Protein AF-A0AA97EF93-F1 (afdb_monomer_lite)

Secondary structure (DSSP, 8-state):
-------TT-EEEETT--TTSPPEEEEEEETTEEEEE-TTS-TT--EEEEGGGEE-PPPTTSS--HHHHHHHHHTT-PPSS--TTS-HHHHHHHHHHHHH--

Radius of gyration: 16.54 Å; chains: 1; bounding box: 40×37×37 Å

Structure (mmCIF, N/CA/C/O backbone):
data_AF-A0AA97EF93-F1
#
_entry.id   AF-A0AA97EF93-F1
#
loop_
_atom_site.group_PDB
_atom_site.id
_atom_site.type_symbol
_atom_site.label_atom_id
_atom_site.label_alt_id
_atom_site.label_comp_id
_atom_site.label_asym_id
_atom_site.label_entity_id
_atom_site.label_seq_id
_atom_site.pdbx_PDB_ins_code
_atom_site.Cartn_x
_atom_site.Cartn_y
_atom_site.Cartn_z
_atom_site.occupancy
_atom_site.B_iso_or_equiv
_atom_site.auth_seq_id
_atom_site.auth_comp_id
_atom_site.auth_asym_id
_atom_site.auth_atom_id
_atom_site.pdbx_PDB_model_num
ATOM 1 N N . MET A 1 1 ? -6.939 -6.398 19.550 1.00 32.94 1 MET A N 1
ATOM 2 C CA . MET A 1 1 ? -5.880 -5.778 18.723 1.00 32.94 1 MET A CA 1
ATOM 3 C C . MET A 1 1 ? -6.453 -5.545 17.338 1.00 32.94 1 MET A C 1
ATOM 5 O O . MET A 1 1 ? -6.809 -6.520 16.692 1.00 32.94 1 MET A O 1
ATOM 9 N N . ALA A 1 2 ? -6.629 -4.292 16.913 1.00 34.88 2 ALA A N 1
ATOM 10 C CA . ALA A 1 2 ? -7.092 -4.006 15.557 1.00 34.88 2 ALA A CA 1
ATOM 11 C C . ALA A 1 2 ? -5.971 -4.373 14.572 1.00 34.88 2 ALA A C 1
ATOM 13 O O . ALA A 1 2 ? -4.899 -3.767 14.578 1.00 34.88 2 ALA A O 1
ATOM 14 N N . SER A 1 3 ? -6.188 -5.434 13.795 1.00 44.59 3 SER A N 1
ATOM 15 C CA . SER A 1 3 ? -5.271 -5.851 12.739 1.00 44.59 3 SER A CA 1
ATOM 16 C C . SER A 1 3 ? -5.546 -4.984 11.514 1.00 44.59 3 SER A C 1
ATOM 18 O O . SER A 1 3 ? -6.607 -5.099 10.897 1.00 44.59 3 SER A O 1
ATOM 20 N N . LEU A 1 4 ? -4.619 -4.079 11.188 1.00 54.97 4 LEU A N 1
ATOM 21 C CA . LEU A 1 4 ? -4.615 -3.351 9.918 1.00 54.97 4 LEU A CA 1
ATOM 22 C C . LEU A 1 4 ? -4.599 -4.389 8.793 1.00 54.97 4 LEU A C 1
ATOM 24 O O . LEU A 1 4 ? -3.581 -5.027 8.534 1.00 54.97 4 LEU A O 1
ATOM 28 N N . THR A 1 5 ? -5.753 -4.606 8.170 1.00 64.69 5 THR A N 1
ATOM 29 C CA . THR A 1 5 ? -5.892 -5.599 7.107 1.00 64.69 5 THR A CA 1
ATOM 30 C C . THR A 1 5 ? -5.507 -4.931 5.794 1.00 64.69 5 THR A C 1
ATOM 32 O O . THR A 1 5 ? -6.365 -4.368 5.118 1.00 64.69 5 THR A O 1
ATOM 35 N N . ILE A 1 6 ? -4.216 -4.948 5.452 1.00 75.06 6 ILE A N 1
ATOM 36 C CA . ILE A 1 6 ? -3.752 -4.505 4.130 1.00 75.06 6 ILE A CA 1
ATOM 37 C C . ILE A 1 6 ? -4.106 -5.596 3.121 1.00 75.06 6 ILE A C 1
ATOM 39 O O . ILE A 1 6 ? -3.775 -6.767 3.326 1.00 75.06 6 ILE A O 1
ATOM 43 N N . ARG A 1 7 ? -4.808 -5.218 2.053 1.00 81.31 7 ARG A N 1
ATOM 44 C CA . ARG A 1 7 ? -5.279 -6.140 1.019 1.00 81.31 7 ARG A CA 1
ATOM 45 C C . ARG A 1 7 ? -4.554 -5.859 -0.299 1.00 81.31 7 ARG A C 1
ATOM 47 O O . ARG A 1 7 ? -4.124 -4.727 -0.521 1.00 81.31 7 ARG A O 1
ATOM 54 N N . PRO A 1 8 ? -4.452 -6.848 -1.198 1.00 85.31 8 PRO A N 1
ATOM 55 C CA . PRO A 1 8 ? -4.121 -6.577 -2.591 1.00 85.31 8 PRO A CA 1
ATOM 56 C C . PRO A 1 8 ? -5.013 -5.463 -3.162 1.00 85.31 8 PRO A C 1
ATOM 58 O O . PRO A 1 8 ? -6.211 -5.417 -2.878 1.00 85.31 8 PRO A O 1
ATOM 61 N N . GLY A 1 9 ? -4.417 -4.548 -3.922 1.00 85.69 9 GLY A N 1
ATOM 62 C CA . GLY A 1 9 ? -5.055 -3.348 -4.464 1.00 85.69 9 GLY A CA 1
ATOM 63 C C . GLY A 1 9 ? -5.045 -2.130 -3.534 1.00 85.69 9 GLY A C 1
ATOM 64 O O . GLY A 1 9 ? -5.352 -1.032 -3.987 1.00 85.69 9 GLY A O 1
ATOM 65 N N . SER A 1 10 ? -4.675 -2.273 -2.255 1.00 83.81 10 SER A N 1
ATOM 66 C CA . SER A 1 10 ? -4.540 -1.121 -1.356 1.00 83.81 10 SER A CA 1
ATOM 67 C C . SER A 1 10 ? -3.379 -0.215 -1.774 1.00 83.81 10 SER A C 1
ATOM 69 O O . SER A 1 10 ? -2.289 -0.703 -2.082 1.00 83.81 10 SER A O 1
ATOM 71 N N . GLN A 1 11 ? -3.599 1.100 -1.723 1.00 88.31 11 GLN A N 1
ATOM 72 C CA . GLN A 1 11 ? -2.528 2.092 -1.817 1.00 88.31 11 GLN A CA 1
ATOM 73 C C . GLN A 1 11 ? -1.793 2.197 -0.480 1.00 88.31 11 GLN A C 1
ATOM 75 O O . GLN A 1 11 ? -2.415 2.192 0.584 1.00 88.31 11 GLN A O 1
ATOM 80 N N . VAL A 1 12 ? -0.466 2.256 -0.532 1.00 87.88 12 VAL A N 1
ATOM 81 C CA . VAL A 1 12 ? 0.416 2.312 0.634 1.00 87.88 12 VAL A CA 1
ATOM 82 C C . VAL A 1 12 ? 1.637 3.180 0.345 1.00 87.88 12 VAL A C 1
ATOM 84 O O . VAL A 1 12 ? 2.085 3.300 -0.791 1.00 87.88 12 VAL A O 1
ATOM 87 N N . ARG A 1 13 ? 2.222 3.741 1.400 1.00 90.69 13 ARG A N 1
ATOM 88 C CA . ARG A 1 13 ? 3.517 4.427 1.372 1.00 90.69 13 ARG A CA 1
ATOM 89 C C . ARG A 1 13 ? 4.512 3.711 2.274 1.00 90.69 13 ARG A C 1
ATOM 91 O O . ARG A 1 13 ? 4.122 3.041 3.234 1.00 90.69 13 ARG A O 1
ATOM 98 N N . LEU A 1 14 ? 5.801 3.863 1.993 1.00 89.44 14 LEU A N 1
ATOM 99 C CA . LEU A 1 14 ? 6.857 3.452 2.916 1.00 89.44 14 LEU A CA 1
ATOM 100 C C . LEU A 1 14 ? 7.035 4.506 4.012 1.00 89.44 14 LEU A C 1
ATOM 102 O O . LEU A 1 14 ? 6.900 5.708 3.788 1.00 89.44 14 LEU A O 1
ATOM 106 N N . LYS A 1 15 ? 7.359 4.068 5.228 1.00 86.19 15 LYS A N 1
ATOM 107 C CA . LYS A 1 15 ? 7.736 4.987 6.307 1.00 86.19 15 LYS A CA 1
ATOM 108 C C . LYS A 1 15 ? 9.015 5.730 5.928 1.00 86.19 15 LYS A C 1
ATOM 110 O O . LYS A 1 15 ? 10.028 5.092 5.662 1.00 86.19 15 LYS A O 1
ATOM 115 N N . GLY A 1 16 ? 8.959 7.059 5.947 1.00 84.44 16 GLY A N 1
ATOM 116 C CA . GLY A 1 16 ? 10.064 7.910 5.498 1.00 84.44 16 GLY A CA 1
ATOM 117 C C . GLY A 1 16 ? 10.149 8.069 3.978 1.00 84.44 16 GLY A C 1
ATOM 118 O O . GLY A 1 16 ? 11.147 8.583 3.495 1.00 84.44 16 GLY A O 1
ATOM 119 N N . GLN A 1 17 ? 9.133 7.632 3.226 1.00 85.06 17 GLN A N 1
ATOM 120 C CA . GLN A 1 17 ? 9.012 7.955 1.807 1.00 85.06 17 GLN A CA 1
ATOM 121 C C . GLN A 1 17 ? 8.810 9.459 1.633 1.00 85.06 17 GLN A C 1
ATOM 123 O O . GLN A 1 17 ? 7.879 10.021 2.211 1.00 85.06 17 GLN A O 1
ATOM 128 N N . ASP A 1 18 ? 9.630 10.081 0.791 1.00 80.62 18 ASP A N 1
ATOM 129 C CA . ASP A 1 18 ? 9.477 11.492 0.455 1.00 80.62 18 ASP A CA 1
ATOM 130 C C . ASP A 1 18 ? 8.142 11.769 -0.251 1.00 80.62 18 ASP A C 1
ATOM 132 O O . ASP A 1 18 ? 7.608 10.930 -0.980 1.00 80.62 18 ASP A O 1
ATOM 136 N N . ASP A 1 19 ? 7.603 12.974 -0.067 1.00 79.38 19 ASP A N 1
ATOM 137 C CA . ASP A 1 19 ? 6.295 13.373 -0.611 1.00 79.38 19 ASP A CA 1
ATOM 138 C C . ASP A 1 19 ? 6.228 13.472 -2.133 1.00 79.38 19 ASP A C 1
ATOM 140 O O . ASP A 1 19 ? 5.142 13.412 -2.701 1.00 79.38 19 ASP A O 1
ATOM 144 N N . HIS A 1 20 ? 7.372 13.570 -2.806 1.00 84.31 20 HIS A N 1
ATOM 145 C CA . HIS A 1 20 ? 7.431 13.563 -4.265 1.00 84.31 20 HIS A CA 1
ATOM 146 C C . HIS A 1 20 ? 7.383 12.148 -4.861 1.00 84.31 20 HIS A C 1
ATOM 148 O O . HIS A 1 20 ? 7.176 12.000 -6.065 1.00 84.31 20 HIS A O 1
ATOM 154 N N . VAL A 1 21 ? 7.599 11.106 -4.050 1.00 83.44 21 VAL A N 1
ATOM 155 C CA . VAL A 1 21 ? 7.579 9.720 -4.521 1.00 83.44 21 VAL A CA 1
ATOM 156 C C . VAL A 1 21 ? 6.128 9.239 -4.566 1.00 83.44 21 VAL A C 1
ATOM 158 O O . VAL A 1 21 ? 5.458 9.296 -3.531 1.00 83.44 21 VAL A O 1
ATOM 161 N N . PRO A 1 22 ? 5.644 8.713 -5.707 1.00 86.75 22 PRO A N 1
ATOM 162 C CA . PRO A 1 22 ? 4.285 8.198 -5.824 1.00 86.75 22 PRO A CA 1
ATOM 163 C C . PRO A 1 22 ? 3.983 7.059 -4.848 1.00 86.75 22 PRO A C 1
ATOM 165 O O . PRO A 1 22 ? 4.858 6.254 -4.509 1.00 86.75 22 PRO A O 1
ATOM 168 N N . ASP A 1 23 ? 2.718 6.958 -4.453 1.00 88.75 23 ASP A N 1
ATOM 169 C CA . ASP A 1 23 ? 2.212 5.850 -3.649 1.00 88.75 23 ASP A CA 1
ATOM 170 C C . ASP A 1 23 ? 2.417 4.508 -4.360 1.00 88.75 23 ASP A C 1
ATOM 172 O O . ASP A 1 23 ? 2.375 4.393 -5.589 1.00 88.75 23 ASP A O 1
ATOM 176 N N . PHE A 1 24 ? 2.615 3.467 -3.561 1.00 91.81 24 PHE A N 1
ATOM 177 C CA . PHE A 1 24 ? 2.688 2.102 -4.045 1.00 91.81 24 PHE A CA 1
ATOM 178 C C . PHE A 1 24 ? 1.317 1.436 -3.982 1.00 91.81 24 PHE A C 1
ATOM 180 O O . PHE A 1 24 ? 0.486 1.754 -3.134 1.00 91.81 24 PHE A O 1
ATOM 187 N N . VAL A 1 25 ? 1.108 0.440 -4.834 1.00 91.19 25 VAL A N 1
ATOM 188 C CA . VAL A 1 25 ? -0.044 -0.460 -4.778 1.00 91.19 25 VAL A CA 1
ATOM 189 C C . VAL A 1 25 ? 0.428 -1.829 -4.318 1.00 91.19 25 VAL A C 1
ATOM 191 O O . VAL A 1 25 ? 1.431 -2.350 -4.809 1.00 91.19 25 VAL A O 1
ATOM 194 N N . VAL A 1 26 ? -0.300 -2.418 -3.375 1.00 90.25 26 VAL A N 1
ATOM 195 C CA . VAL A 1 26 ? -0.041 -3.772 -2.881 1.00 90.25 26 VAL A CA 1
ATOM 196 C C . VAL A 1 26 ? -0.506 -4.792 -3.916 1.00 90.25 26 VAL A C 1
ATOM 198 O O . VAL A 1 26 ? -1.678 -4.806 -4.283 1.00 90.25 26 VAL A O 1
ATOM 201 N N . THR A 1 27 ? 0.381 -5.674 -4.365 1.00 90.88 27 THR A N 1
ATOM 202 C CA . THR A 1 27 ? 0.055 -6.734 -5.336 1.00 90.88 27 THR A CA 1
ATOM 203 C C . THR A 1 27 ? -0.306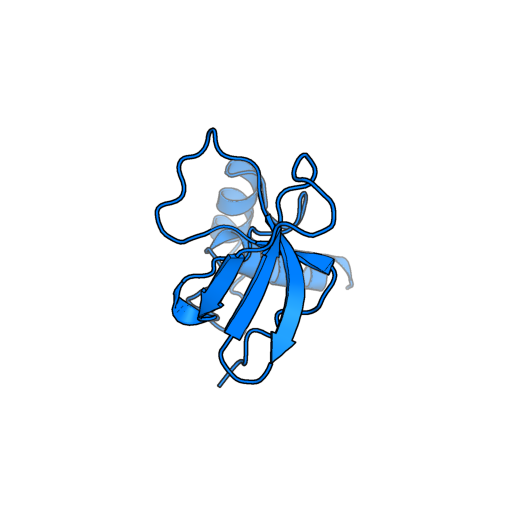 -8.040 -4.643 1.00 90.88 27 THR A C 1
ATOM 205 O O . THR A 1 27 ? -1.258 -8.714 -5.031 1.00 90.88 27 THR A O 1
ATOM 208 N N . ARG A 1 28 ? 0.406 -8.380 -3.565 1.00 89.81 28 ARG A N 1
ATOM 209 C CA . ARG A 1 28 ? 0.140 -9.560 -2.734 1.00 89.81 28 ARG A CA 1
ATOM 210 C C . ARG A 1 28 ? 0.601 -9.345 -1.297 1.00 89.81 28 ARG A C 1
ATOM 212 O O . ARG A 1 28 ? 1.518 -8.569 -1.033 1.00 89.81 28 ARG A O 1
ATOM 219 N N . CYS A 1 29 ? -0.009 -10.085 -0.381 1.00 89.12 29 CYS A N 1
ATOM 220 C CA . CYS A 1 29 ? 0.375 -10.146 1.025 1.00 89.12 29 CYS A CA 1
ATOM 221 C C . CYS A 1 29 ? 0.584 -11.607 1.413 1.00 89.12 29 CYS A C 1
ATOM 223 O O . CYS A 1 29 ? -0.250 -12.448 1.081 1.00 89.12 29 CYS A O 1
ATOM 225 N N . ASP A 1 30 ? 1.645 -11.890 2.158 1.00 86.12 30 ASP A N 1
ATOM 226 C CA . ASP A 1 30 ? 1.845 -13.182 2.808 1.00 86.12 30 ASP A CA 1
ATOM 227 C C . ASP A 1 30 ? 2.387 -12.955 4.219 1.00 86.12 30 ASP A C 1
ATOM 229 O O . ASP A 1 30 ? 3.410 -12.294 4.405 1.00 86.12 30 ASP A O 1
ATOM 233 N N . ARG A 1 31 ? 1.675 -13.489 5.217 1.00 85.69 31 ARG A N 1
ATOM 234 C CA . ARG A 1 31 ? 1.972 -13.358 6.653 1.00 85.69 31 ARG A CA 1
ATOM 235 C C . ARG A 1 31 ? 2.297 -11.923 7.085 1.00 85.69 31 ARG A C 1
ATOM 237 O O . ARG A 1 31 ? 1.388 -11.133 7.317 1.00 85.69 31 ARG A O 1
ATOM 244 N N . ASP A 1 32 ? 3.582 -11.609 7.244 1.00 86.88 32 ASP A N 1
ATOM 245 C CA . ASP A 1 32 ? 4.124 -10.345 7.737 1.00 86.88 32 ASP A CA 1
ATOM 246 C C . ASP A 1 32 ? 4.832 -9.522 6.646 1.00 86.88 32 ASP A C 1
ATOM 248 O O . ASP A 1 32 ? 5.479 -8.507 6.952 1.00 86.88 32 ASP A O 1
ATOM 252 N N . ARG A 1 33 ? 4.653 -9.900 5.376 1.00 90.44 33 ARG A N 1
ATOM 253 C CA . ARG A 1 33 ? 5.205 -9.206 4.215 1.00 90.44 33 ARG A CA 1
ATOM 254 C C . ARG A 1 33 ? 4.150 -8.863 3.173 1.00 90.44 33 ARG A C 1
ATOM 256 O O . ARG A 1 33 ? 3.139 -9.542 3.009 1.00 90.44 33 ARG A O 1
ATOM 263 N N . CYS A 1 34 ? 4.421 -7.782 2.461 1.00 91.44 34 CYS A N 1
ATOM 264 C CA . CYS A 1 34 ? 3.657 -7.308 1.322 1.00 91.44 34 CYS A CA 1
ATOM 265 C C . CYS A 1 34 ? 4.600 -7.102 0.143 1.00 91.44 34 CYS A C 1
ATOM 267 O O . CYS A 1 34 ? 5.748 -6.685 0.317 1.00 91.44 34 CYS A O 1
ATOM 269 N N . TRP A 1 35 ? 4.078 -7.348 -1.047 1.00 94.00 35 TRP A N 1
ATOM 270 C CA . TRP A 1 35 ? 4.703 -6.968 -2.296 1.00 94.00 35 TRP A CA 1
ATOM 271 C C . TRP A 1 35 ? 3.991 -5.742 -2.813 1.00 94.00 35 TRP A C 1
ATOM 273 O O . TRP A 1 35 ? 2.760 -5.685 -2.827 1.00 94.00 35 TRP A O 1
ATOM 283 N N . ILE A 1 36 ? 4.783 -4.744 -3.162 1.00 93.25 36 ILE A N 1
ATOM 284 C CA . ILE A 1 36 ? 4.292 -3.440 -3.560 1.00 93.25 36 ILE A CA 1
ATOM 285 C C . ILE A 1 36 ? 4.981 -3.019 -4.850 1.00 93.25 36 ILE A C 1
ATOM 287 O O . ILE A 1 36 ? 6.143 -3.354 -5.084 1.00 93.25 36 ILE A O 1
ATOM 291 N N . ARG A 1 37 ? 4.277 -2.254 -5.676 1.00 94.19 37 ARG A N 1
ATOM 292 C CA . ARG A 1 37 ? 4.819 -1.688 -6.915 1.00 94.19 37 ARG A CA 1
ATOM 293 C C . ARG A 1 37 ? 4.341 -0.263 -7.109 1.00 94.19 37 ARG A C 1
ATOM 295 O O . ARG A 1 37 ? 3.275 0.100 -6.613 1.00 94.19 37 ARG A O 1
ATOM 302 N N . GLN A 1 38 ? 5.099 0.521 -7.863 1.00 90.75 38 GLN A N 1
ATOM 303 C CA . GLN A 1 38 ? 4.585 1.774 -8.408 1.00 90.75 38 GLN A CA 1
ATOM 304 C C . GLN A 1 38 ? 3.889 1.503 -9.742 1.00 90.75 38 GLN A C 1
ATOM 306 O O . GLN A 1 38 ? 4.159 0.505 -10.415 1.00 90.75 38 GLN A O 1
ATOM 311 N N . HIS A 1 39 ? 2.961 2.382 -10.112 1.00 84.06 39 HIS A N 1
ATOM 312 C CA . HIS A 1 39 ? 2.198 2.249 -11.350 1.00 84.06 39 HIS A CA 1
ATOM 313 C C . HIS A 1 39 ? 3.119 2.191 -12.580 1.00 84.06 39 HIS A C 1
ATOM 315 O O . HIS A 1 39 ? 2.981 1.284 -13.398 1.00 84.06 39 HIS A O 1
ATOM 321 N N . ASP A 1 40 ? 4.122 3.070 -12.625 1.00 85.62 40 ASP A N 1
ATOM 322 C CA . ASP A 1 40 ? 4.997 3.269 -13.789 1.00 85.62 40 ASP A CA 1
ATOM 323 C C . ASP A 1 40 ? 6.170 2.279 -13.869 1.00 85.62 40 ASP A C 1
ATOM 325 O O . ASP A 1 40 ? 7.028 2.376 -14.744 1.00 85.62 40 ASP A O 1
ATOM 329 N N . TRP A 1 41 ? 6.236 1.315 -12.950 1.00 89.06 41 TRP A N 1
ATOM 330 C CA . TRP A 1 41 ? 7.248 0.265 -12.995 1.00 89.06 41 TRP A CA 1
ATOM 331 C C . TRP A 1 41 ? 6.894 -0.812 -14.017 1.00 89.06 41 TRP A C 1
ATOM 333 O O . TRP A 1 41 ? 5.721 -1.070 -14.298 1.00 89.06 41 TRP A O 1
ATOM 343 N N . ALA A 1 42 ? 7.908 -1.521 -14.520 1.00 89.69 42 ALA A N 1
ATOM 344 C CA . ALA A 1 42 ? 7.674 -2.704 -15.341 1.00 89.69 42 ALA A CA 1
ATOM 345 C C . ALA A 1 42 ? 6.791 -3.725 -14.583 1.00 89.69 42 ALA A C 1
ATOM 347 O O . ALA A 1 42 ? 6.847 -3.781 -13.349 1.00 89.69 42 ALA A O 1
ATOM 348 N N . PRO A 1 43 ? 5.957 -4.526 -15.275 1.00 82.88 43 PRO A N 1
ATOM 349 C CA . PRO A 1 43 ? 5.020 -5.462 -14.641 1.00 82.88 43 PRO A CA 1
ATOM 350 C C . PRO A 1 43 ? 5.664 -6.385 -13.597 1.00 82.88 43 PRO A C 1
ATOM 352 O O . PRO A 1 43 ? 5.096 -6.585 -12.527 1.00 82.88 4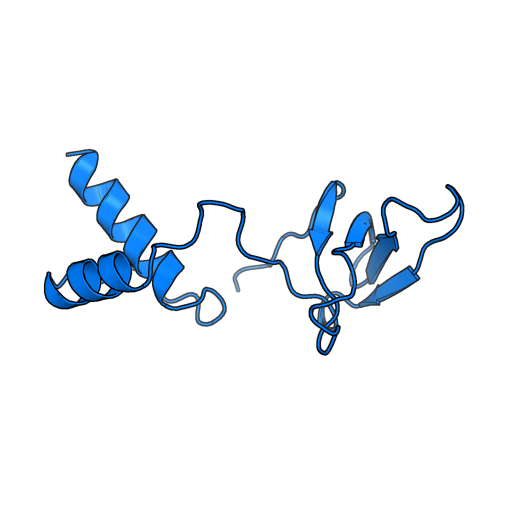3 PRO A O 1
ATOM 355 N N . ASP A 1 44 ? 6.890 -6.835 -13.864 1.00 87.00 44 ASP A N 1
ATOM 356 C CA . ASP A 1 44 ? 7.614 -7.801 -13.030 1.00 87.00 44 ASP A CA 1
ATOM 357 C C . ASP A 1 44 ? 8.472 -7.154 -11.930 1.00 87.00 44 ASP A C 1
ATOM 359 O O . ASP A 1 44 ? 9.185 -7.837 -11.195 1.00 87.00 44 ASP A O 1
ATOM 363 N N . THR A 1 45 ? 8.448 -5.823 -11.818 1.00 90.56 45 THR A N 1
ATOM 364 C CA . THR A 1 45 ? 9.212 -5.097 -10.798 1.00 90.56 45 THR A CA 1
ATOM 365 C C . THR A 1 45 ? 8.347 -4.863 -9.565 1.00 90.56 45 THR A C 1
ATOM 367 O O . THR A 1 45 ? 7.355 -4.136 -9.609 1.00 90.56 45 THR A O 1
ATOM 370 N N . GLU A 1 46 ? 8.754 -5.459 -8.445 1.00 94.00 46 GLU A N 1
ATOM 371 C CA . GLU A 1 46 ? 8.091 -5.340 -7.147 1.00 94.00 46 GLU A CA 1
ATOM 372 C C . GLU A 1 46 ? 9.120 -5.186 -6.021 1.00 94.00 46 GLU A C 1
ATOM 374 O O . GLU A 1 46 ? 10.233 -5.710 -6.090 1.00 94.00 46 GLU A O 1
ATOM 379 N N . LEU A 1 47 ? 8.720 -4.528 -4.933 1.00 93.38 47 LEU A N 1
ATOM 380 C CA . LEU A 1 47 ? 9.450 -4.525 -3.670 1.00 93.38 47 LEU A CA 1
ATOM 381 C C . LEU A 1 47 ? 8.757 -5.418 -2.653 1.00 93.38 47 LEU A C 1
ATOM 383 O O . LEU A 1 47 ? 7.545 -5.348 -2.475 1.00 93.38 47 LEU A O 1
ATOM 387 N N . THR A 1 48 ? 9.545 -6.207 -1.926 1.00 95.06 48 THR A N 1
ATOM 388 C CA . THR A 1 48 ? 9.064 -6.979 -0.776 1.00 95.06 48 THR A CA 1
ATOM 389 C C . THR A 1 48 ? 9.372 -6.225 0.510 1.00 95.06 48 THR A C 1
ATOM 391 O O . THR A 1 4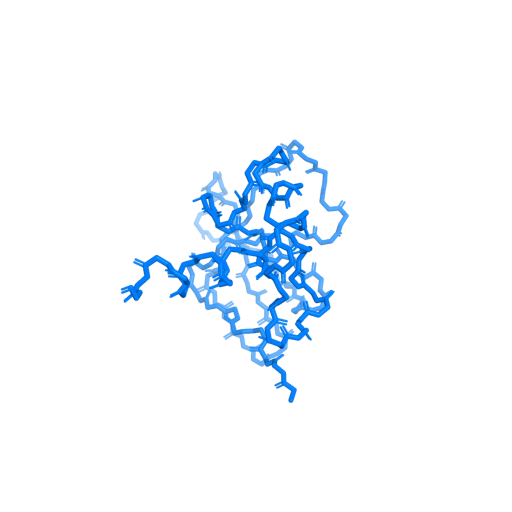8 ? 10.540 -5.987 0.816 1.00 95.06 48 THR A O 1
ATOM 394 N N . VAL A 1 49 ? 8.350 -5.889 1.293 1.00 92.69 49 VAL A N 1
ATOM 395 C CA . VAL A 1 49 ? 8.503 -5.110 2.532 1.00 92.69 49 VAL A CA 1
ATOM 396 C C . VAL A 1 49 ? 7.677 -5.686 3.674 1.00 92.69 49 VAL A C 1
ATOM 398 O O . VAL A 1 49 ? 6.678 -6.368 3.456 1.00 92.69 49 VAL A O 1
ATOM 401 N N . SER A 1 50 ? 8.084 -5.422 4.917 1.00 90.50 50 SER A N 1
ATOM 402 C CA . SER A 1 50 ? 7.289 -5.810 6.087 1.00 90.50 50 SER A CA 1
ATOM 403 C C . SER A 1 50 ? 6.101 -4.864 6.281 1.00 90.50 50 SER A C 1
ATOM 405 O O . SER A 1 50 ? 6.244 -3.655 6.097 1.00 90.50 50 SER A O 1
ATOM 407 N N . PHE A 1 51 ? 4.967 -5.363 6.794 1.00 84.00 51 PHE A N 1
ATOM 408 C CA . PHE A 1 51 ? 3.837 -4.508 7.213 1.00 84.00 51 PHE A CA 1
ATOM 409 C C . PHE A 1 51 ? 4.266 -3.387 8.168 1.00 84.00 51 PHE A C 1
ATOM 411 O O . PHE A 1 51 ? 3.674 -2.311 8.185 1.00 84.00 51 PHE A O 1
ATOM 418 N N . LYS A 1 52 ? 5.317 -3.609 8.967 1.00 86.88 52 LYS A N 1
ATOM 419 C CA . LYS A 1 52 ? 5.836 -2.605 9.905 1.00 86.88 52 LYS A CA 1
ATOM 420 C C . LYS A 1 52 ? 6.469 -1.398 9.210 1.00 86.88 52 LYS A C 1
ATOM 422 O O . LYS A 1 52 ? 6.622 -0.366 9.863 1.00 86.88 52 LYS A O 1
ATOM 427 N N . GLN A 1 53 ? 6.839 -1.520 7.939 1.00 87.69 53 GLN A N 1
ATOM 428 C CA . GLN A 1 53 ? 7.441 -0.460 7.126 1.00 87.69 53 GLN A CA 1
ATOM 429 C C . GLN A 1 53 ? 6.404 0.282 6.277 1.00 87.69 53 GLN A C 1
ATOM 431 O O . GLN A 1 53 ? 6.738 1.306 5.688 1.00 87.69 53 GLN A O 1
ATOM 436 N N . LEU A 1 54 ? 5.163 -0.209 6.238 1.00 86.25 54 LEU A N 1
ATOM 437 C CA . LEU A 1 54 ? 4.075 0.380 5.471 1.00 86.25 54 LEU A CA 1
ATOM 438 C C . LEU A 1 54 ? 3.280 1.394 6.295 1.00 86.25 54 LEU A C 1
ATOM 440 O O . LEU A 1 54 ? 3.134 1.279 7.517 1.00 86.25 54 LEU A O 1
ATOM 444 N N . LEU A 1 55 ? 2.742 2.376 5.585 1.00 85.38 55 LEU A N 1
ATOM 445 C CA . LEU A 1 55 ? 1.797 3.367 6.064 1.00 85.38 55 LEU A CA 1
ATOM 446 C C . LEU A 1 55 ? 0.639 3.400 5.063 1.00 85.38 55 LEU A C 1
ATOM 448 O O . LEU A 1 55 ? 0.863 3.540 3.865 1.00 85.38 55 LEU A O 1
ATOM 452 N N . VAL A 1 56 ? -0.591 3.205 5.537 1.00 79.62 56 VAL A N 1
ATOM 453 C CA . VAL A 1 56 ? -1.782 3.285 4.679 1.00 79.62 56 VAL A CA 1
ATOM 454 C C . VAL A 1 56 ? -2.222 4.750 4.666 1.00 79.62 56 VAL A C 1
ATOM 456 O O . VAL A 1 56 ? -2.623 5.243 5.728 1.00 79.62 56 VAL A O 1
ATOM 459 N N . PRO A 1 57 ? -2.100 5.474 3.538 1.00 70.19 57 PRO A N 1
ATOM 460 C CA . PRO A 1 57 ? -2.610 6.830 3.453 1.00 70.19 57 PRO A CA 1
ATOM 461 C C . PRO A 1 57 ? -4.131 6.810 3.67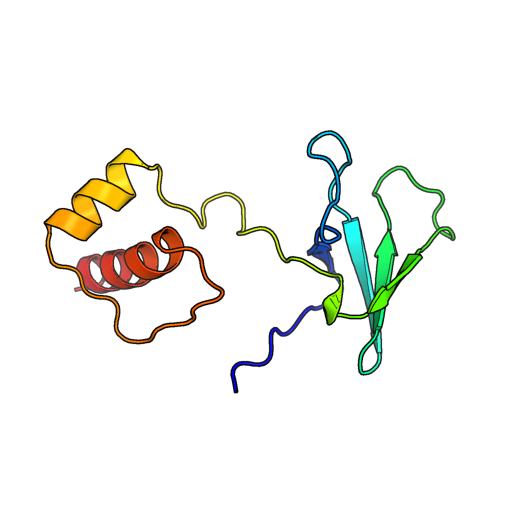5 1.00 70.19 57 PRO A C 1
ATOM 463 O O . PRO A 1 57 ? -4.811 5.876 3.242 1.00 70.19 57 PRO A O 1
ATOM 466 N N . PRO A 1 58 ? -4.691 7.803 4.385 1.00 61.66 58 PRO A N 1
ATOM 467 C CA . PRO A 1 58 ? -6.137 7.920 4.503 1.00 61.66 58 PRO A CA 1
ATOM 468 C C . PRO A 1 58 ? -6.737 8.104 3.103 1.00 61.66 58 PRO A C 1
ATOM 470 O O . PRO A 1 58 ? -6.218 8.902 2.324 1.00 61.66 58 PRO A O 1
ATOM 473 N N . GLU A 1 59 ? -7.818 7.382 2.783 1.00 57.44 59 GLU A N 1
ATOM 474 C CA . GLU A 1 59 ? -8.480 7.491 1.474 1.00 57.44 59 GLU A CA 1
ATOM 475 C C . GLU A 1 59 ? -8.775 8.960 1.126 1.00 57.44 59 GLU A C 1
ATOM 477 O O . GLU A 1 59 ? -9.132 9.765 1.997 1.00 57.44 59 GLU A O 1
ATOM 482 N N . ALA A 1 60 ? -8.654 9.324 -0.153 1.00 47.84 60 ALA A N 1
ATOM 483 C CA . ALA A 1 60 ? -9.036 10.650 -0.623 1.00 47.84 60 ALA A CA 1
ATOM 484 C C . ALA A 1 60 ? -10.518 10.909 -0.276 1.00 47.84 60 ALA A C 1
ATOM 486 O O . ALA A 1 60 ? -11.416 10.233 -0.770 1.00 47.84 60 ALA A O 1
ATOM 487 N N . GLY A 1 61 ? -10.773 11.861 0.630 1.00 50.09 61 GLY A N 1
ATOM 488 C CA . GLY A 1 61 ? -12.110 12.148 1.179 1.00 50.09 61 GLY A CA 1
ATOM 489 C C . GLY A 1 61 ? -12.428 11.516 2.546 1.00 50.09 61 GLY A C 1
ATOM 490 O O . GLY A 1 61 ? -13.480 11.804 3.120 1.00 50.09 61 GLY A O 1
ATOM 491 N N . ALA A 1 62 ? -11.527 10.710 3.119 1.00 46.59 62 ALA A N 1
ATOM 492 C CA . ALA A 1 62 ? -11.640 10.185 4.487 1.00 46.59 62 ALA A CA 1
ATOM 493 C C . ALA A 1 62 ? -11.133 11.159 5.566 1.00 46.59 62 ALA A C 1
ATOM 495 O O . ALA A 1 62 ? -11.382 10.949 6.756 1.00 46.59 62 ALA A O 1
ATOM 496 N N . THR A 1 63 ? -10.462 12.241 5.164 1.00 48.75 63 THR A N 1
ATOM 497 C CA . THR A 1 63 ? -9.953 13.278 6.069 1.00 48.75 63 THR A CA 1
ATOM 498 C C . THR A 1 63 ? -10.818 14.530 5.966 1.00 48.75 63 THR A C 1
ATOM 500 O O . THR A 1 63 ? -11.030 15.063 4.878 1.00 48.75 63 THR A O 1
ATOM 503 N N . LEU A 1 64 ? -11.314 15.014 7.106 1.00 52.97 64 LEU A N 1
ATOM 504 C CA . LEU A 1 64 ? -11.933 16.337 7.189 1.00 52.97 64 LEU A CA 1
ATOM 505 C C . LEU A 1 64 ? -10.940 17.417 6.782 1.00 52.97 64 LEU A C 1
ATOM 507 O O . LEU A 1 64 ? -9.769 17.353 7.152 1.00 52.97 64 LEU A O 1
ATOM 511 N N . THR A 1 65 ? -11.426 18.462 6.113 1.00 61.72 65 THR A N 1
ATOM 512 C CA . THR A 1 65 ? -10.667 19.713 6.044 1.00 61.72 65 THR A CA 1
ATOM 513 C C . THR A 1 65 ? -10.365 20.187 7.469 1.00 61.72 65 THR A C 1
ATOM 515 O O . THR A 1 65 ? -11.180 19.991 8.375 1.00 61.72 65 THR A O 1
ATOM 518 N N . LEU A 1 66 ? -9.201 20.806 7.682 1.00 56.78 66 LEU A N 1
ATOM 519 C CA . LEU A 1 66 ? -8.749 21.238 9.012 1.00 56.78 66 LEU A CA 1
ATOM 520 C C . LEU A 1 66 ? -9.819 22.072 9.741 1.00 56.78 66 LEU A C 1
ATOM 522 O O . LEU A 1 66 ? -10.177 21.769 10.876 1.00 56.78 66 LEU A O 1
ATOM 526 N N . ALA A 1 67 ? -10.429 23.027 9.032 1.00 59.00 67 ALA A N 1
ATOM 527 C CA . ALA A 1 67 ? -11.505 23.868 9.553 1.00 59.00 67 ALA A CA 1
ATOM 528 C C . ALA A 1 67 ? -12.753 23.072 9.987 1.00 59.00 67 ALA A C 1
ATOM 530 O O . ALA A 1 67 ? -13.432 23.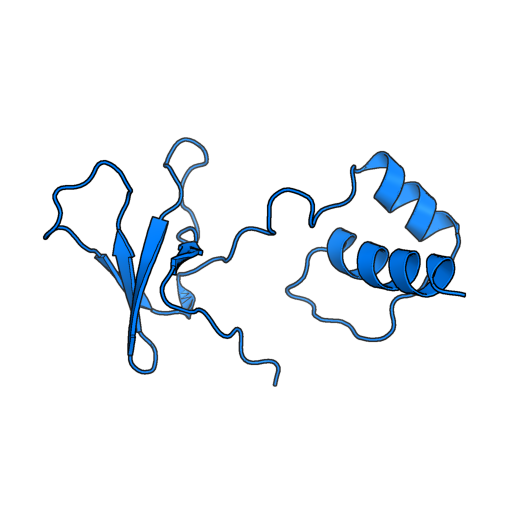429 10.951 1.00 59.00 67 ALA A O 1
ATOM 531 N N . LEU A 1 68 ? -13.083 21.980 9.288 1.00 62.50 68 LEU A N 1
ATOM 532 C CA . LEU A 1 68 ? -14.214 21.133 9.659 1.00 62.50 68 LEU A CA 1
ATOM 533 C C . LEU A 1 68 ? -13.860 20.218 10.840 1.00 62.50 68 LEU A C 1
ATOM 535 O O . LEU A 1 68 ? -14.698 20.021 11.716 1.00 62.50 68 LEU A O 1
ATOM 539 N N . ALA A 1 69 ? -12.620 19.731 10.928 1.00 60.44 69 ALA A N 1
ATOM 540 C CA . ALA A 1 69 ? -12.140 18.986 12.091 1.00 60.44 69 ALA A CA 1
ATOM 541 C C . ALA A 1 69 ? -12.168 19.836 13.378 1.00 60.44 69 ALA A C 1
ATOM 543 O O . ALA A 1 69 ? -12.644 19.366 14.412 1.00 60.44 69 ALA A O 1
ATOM 544 N N . GLU A 1 70 ? -11.743 21.103 13.309 1.00 61.81 70 GLU A N 1
ATOM 545 C CA . GLU A 1 70 ? -11.795 22.052 14.433 1.00 61.81 70 GLU A CA 1
ATOM 546 C C . GLU A 1 70 ? -13.228 22.318 14.902 1.00 61.81 70 GLU A C 1
ATOM 548 O O . GLU A 1 70 ? -13.512 22.261 16.101 1.00 61.81 70 GLU A O 1
ATOM 553 N N . ARG A 1 71 ? -14.163 22.523 13.965 1.00 64.00 71 ARG A N 1
ATOM 554 C CA . ARG A 1 71 ? -15.590 22.699 14.283 1.00 64.00 71 ARG A CA 1
ATOM 555 C C . ARG A 1 71 ? -16.201 21.464 14.937 1.00 64.00 71 ARG A C 1
ATOM 557 O O . ARG A 1 71 ? -16.967 21.598 15.890 1.00 64.00 71 ARG A O 1
ATOM 564 N N . VAL A 1 72 ? -15.876 20.264 14.451 1.00 63.34 72 VAL A N 1
ATOM 565 C CA . VAL A 1 72 ? -16.391 19.022 15.048 1.00 63.34 72 VAL A CA 1
ATOM 566 C C . VAL A 1 72 ? -15.819 18.830 16.458 1.00 63.34 72 VAL A C 1
ATOM 568 O O . VAL A 1 72 ? -16.587 18.527 17.373 1.00 63.34 72 VAL A O 1
ATOM 571 N N . LYS A 1 73 ? -14.527 19.113 16.675 1.00 60.72 73 LYS A N 1
ATOM 572 C CA . LYS A 1 73 ? -13.905 19.113 18.010 1.00 60.72 73 LYS A CA 1
ATOM 573 C C . LYS A 1 73 ? -14.584 20.100 18.965 1.00 60.72 73 LYS A C 1
ATOM 575 O O . LYS A 1 73 ? -14.925 19.722 20.082 1.00 60.72 73 LYS A O 1
ATOM 580 N N . ALA A 1 74 ? -14.837 21.331 18.518 1.00 67.62 74 ALA A N 1
ATOM 581 C CA . ALA A 1 74 ? -15.524 22.354 19.311 1.00 67.62 74 ALA A CA 1
ATOM 582 C C . ALA A 1 74 ? -16.975 21.971 19.661 1.00 67.62 74 ALA A C 1
ATOM 584 O O . ALA A 1 74 ? -17.489 22.377 20.697 1.00 67.62 74 ALA A O 1
ATOM 585 N N . SER A 1 75 ? -17.630 21.155 18.829 1.00 65.06 75 SER A N 1
ATOM 586 C CA . SER A 1 75 ? -19.007 20.697 19.061 1.00 65.06 75 SER A CA 1
ATOM 587 C C . SER A 1 75 ? -19.152 19.574 20.099 1.00 65.06 75 SER A C 1
ATOM 589 O O . SER A 1 75 ? -20.264 19.095 20.316 1.00 65.06 75 SER A O 1
ATOM 591 N N . GLY A 1 76 ? -18.055 19.121 20.719 1.00 61.66 76 GLY A N 1
ATOM 592 C CA . GLY A 1 76 ? -18.090 18.074 21.745 1.00 61.66 76 GLY A CA 1
ATOM 593 C C . GLY A 1 76 ? -18.438 16.679 21.212 1.00 61.66 76 GLY A C 1
ATOM 594 O O . GLY A 1 76 ? -18.739 15.783 21.998 1.00 61.66 76 GLY A O 1
ATOM 595 N N . LEU A 1 77 ? -18.390 16.472 19.888 1.00 58.81 77 LEU A N 1
ATOM 596 C CA . LEU A 1 77 ? -18.543 15.162 19.254 1.00 58.81 77 LEU A CA 1
ATOM 597 C C . LEU A 1 77 ? -17.325 14.287 19.592 1.00 58.81 77 LEU A C 1
ATOM 599 O O . LEU A 1 77 ? -16.367 14.191 18.828 1.00 58.81 77 LEU A O 1
ATOM 603 N N . LEU A 1 78 ? -17.360 13.664 20.769 1.00 53.84 78 LEU A N 1
ATOM 604 C CA . LEU A 1 78 ? -16.387 12.667 21.193 1.00 53.84 78 LEU A CA 1
ATOM 605 C C . LEU A 1 78 ? -16.641 11.377 20.419 1.00 53.84 78 LEU A C 1
ATOM 607 O O . LEU A 1 78 ? -17.722 10.790 20.468 1.00 53.84 78 LEU A O 1
ATOM 611 N N . ALA A 1 79 ? -15.632 10.920 19.692 1.00 46.91 79 ALA A N 1
ATOM 612 C CA . ALA A 1 79 ? -15.691 9.605 19.097 1.00 46.91 79 ALA A CA 1
ATOM 613 C C . ALA A 1 79 ? -15.580 8.533 20.177 1.00 46.91 79 ALA A C 1
ATOM 615 O O . ALA A 1 79 ? -14.631 8.500 20.961 1.00 46.91 79 ALA A O 1
ATOM 616 N N . ALA A 1 80 ? -16.531 7.610 20.170 1.00 44.94 80 ALA A N 1
ATOM 617 C CA . ALA A 1 80 ? -16.344 6.340 20.836 1.00 44.94 80 ALA A CA 1
ATOM 618 C C . ALA A 1 80 ? -15.333 5.512 20.026 1.00 44.94 80 ALA A C 1
ATOM 620 O O . ALA A 1 80 ? -15.596 5.181 18.868 1.00 44.94 80 ALA A O 1
ATOM 621 N N . HIS A 1 81 ? -14.235 5.156 20.695 1.00 41.91 81 HIS A N 1
ATOM 622 C CA . HIS A 1 81 ? -13.159 4.250 20.287 1.00 41.91 81 HIS A CA 1
ATOM 623 C C . HIS A 1 81 ? -11.930 4.899 19.623 1.00 41.91 81 HIS A C 1
ATOM 625 O O . HIS A 1 81 ? -11.952 5.396 18.499 1.00 41.91 81 HIS A O 1
ATOM 631 N N . SER A 1 82 ? -10.838 4.860 20.383 1.00 38.50 82 SER A N 1
ATOM 632 C CA . SER A 1 82 ? -9.514 5.401 20.118 1.00 38.50 82 SER A CA 1
ATOM 633 C C . SER A 1 82 ? -8.662 4.405 19.330 1.00 38.50 82 SER A C 1
ATOM 635 O O . SER A 1 82 ? -7.982 3.556 19.905 1.00 38.50 82 SER A O 1
ATOM 637 N N . ASP A 1 83 ? -8.640 4.543 18.005 1.00 42.88 83 ASP A N 1
ATOM 638 C CA . ASP A 1 83 ? -7.523 4.022 17.221 1.00 42.88 83 ASP A CA 1
ATOM 639 C C . ASP A 1 83 ? -6.450 5.113 17.144 1.00 42.88 83 ASP A C 1
ATOM 641 O O . ASP A 1 83 ? -6.539 6.046 16.355 1.00 42.88 83 ASP A O 1
ATOM 645 N N . HIS A 1 84 ? -5.444 5.027 18.014 1.00 42.38 84 HIS A N 1
ATOM 646 C CA . HIS A 1 84 ? -4.308 5.957 18.098 1.00 42.38 84 HIS A CA 1
ATOM 647 C C . HIS A 1 84 ? -3.473 6.030 16.804 1.00 42.38 84 HIS A C 1
ATOM 649 O O . HIS A 1 84 ? -2.563 6.851 16.707 1.00 42.38 84 HIS A O 1
ATOM 655 N N . ARG A 1 85 ? -3.755 5.160 15.822 1.00 42.97 85 ARG A N 1
ATOM 656 C CA . ARG A 1 85 ? -3.143 5.168 14.486 1.00 42.97 85 ARG A CA 1
ATOM 657 C C . ARG A 1 85 ? -3.993 5.879 13.438 1.00 42.97 85 ARG A C 1
ATOM 659 O O . ARG A 1 8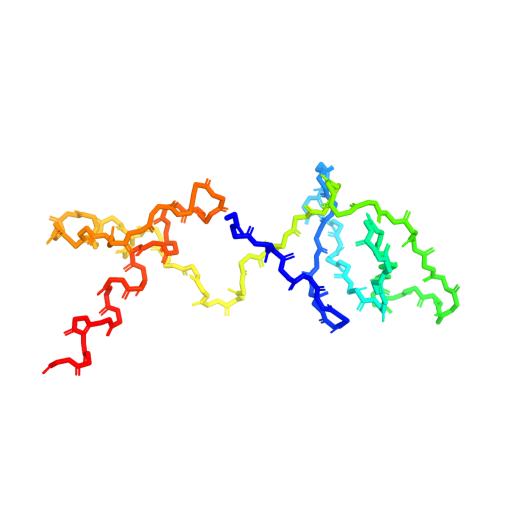5 ? -3.469 6.238 12.387 1.00 42.97 85 ARG A O 1
ATOM 666 N N . ALA A 1 86 ? -5.275 6.101 13.717 1.00 49.19 86 ALA A N 1
ATOM 667 C CA . ALA A 1 86 ? -6.117 6.974 12.923 1.00 49.19 86 ALA A CA 1
ATOM 668 C C . ALA A 1 86 ? -5.851 8.410 13.390 1.00 49.19 86 ALA A C 1
ATOM 670 O O . ALA A 1 86 ? -6.087 8.749 14.548 1.00 49.19 86 ALA A O 1
ATOM 671 N N . GLY A 1 87 ? -5.319 9.260 12.509 1.00 50.31 87 GLY A N 1
ATOM 672 C CA . GLY A 1 87 ? -5.132 10.674 12.834 1.00 50.31 87 GLY A CA 1
ATOM 673 C C . GLY A 1 87 ? -6.434 11.285 13.367 1.00 50.31 87 GLY A C 1
ATOM 674 O O . GLY A 1 87 ? -7.524 10.884 12.948 1.00 50.31 87 GLY A O 1
ATOM 675 N N . SER A 1 88 ? -6.331 12.259 14.277 1.00 50.62 88 SER A N 1
ATOM 676 C CA . SER A 1 88 ? -7.463 12.863 15.005 1.00 50.62 88 SER A CA 1
ATOM 677 C C . SER A 1 88 ? -8.675 13.209 14.124 1.00 50.62 88 SER A C 1
ATOM 679 O O . SER A 1 88 ? -9.810 13.143 14.579 1.00 50.62 88 SER A O 1
ATOM 681 N N . ASN A 1 89 ? -8.460 13.520 12.845 1.00 51.44 89 ASN A N 1
ATOM 682 C CA . ASN A 1 89 ? -9.502 13.881 11.882 1.00 51.44 89 ASN A CA 1
ATOM 683 C C . ASN A 1 89 ? -10.445 12.725 11.487 1.00 51.44 89 ASN A C 1
ATOM 685 O O . ASN A 1 89 ? -11.626 12.967 11.238 1.00 51.44 89 ASN A O 1
ATOM 689 N N . VAL A 1 90 ? -9.967 11.476 11.453 1.00 55.50 90 VAL A N 1
ATOM 690 C CA . VAL A 1 90 ? -10.773 10.293 11.073 1.00 55.50 90 VAL A CA 1
ATOM 691 C C . VAL A 1 90 ? -11.803 9.968 12.159 1.00 55.50 90 VAL A C 1
ATOM 693 O O . VAL A 1 90 ? -12.962 9.652 11.889 1.00 55.50 90 VAL A O 1
ATOM 696 N N . ILE A 1 91 ? -11.376 10.128 13.408 1.00 60.12 91 ILE A N 1
ATOM 697 C CA . ILE A 1 91 ? -12.159 9.929 14.625 1.00 60.12 91 ILE A CA 1
ATOM 698 C C . ILE A 1 91 ? -13.395 10.857 14.627 1.00 60.12 91 ILE A C 1
ATOM 700 O O . ILE A 1 91 ? -14.525 10.411 14.846 1.00 60.12 91 ILE A O 1
ATOM 704 N N . TYR A 1 92 ? -13.217 12.127 14.254 1.00 57.06 92 TYR A N 1
ATOM 705 C CA . TYR A 1 92 ? -14.308 13.103 14.156 1.00 57.06 92 TYR A CA 1
ATOM 706 C C . TYR A 1 92 ? -15.282 12.842 12.992 1.00 57.06 92 TYR A C 1
ATOM 708 O O . TYR A 1 92 ? -16.480 13.107 13.130 1.00 57.06 92 TYR A O 1
ATOM 716 N N . MET A 1 93 ? -14.826 12.261 11.875 1.00 58.75 93 MET A N 1
ATOM 717 C CA . MET A 1 93 ? -15.712 11.889 10.758 1.00 58.75 93 MET A CA 1
ATOM 718 C C . MET A 1 93 ? -16.748 10.843 11.136 1.00 58.75 93 MET A C 1
ATOM 720 O O . MET A 1 93 ? -17.921 10.973 10.778 1.00 58.75 93 MET A O 1
ATOM 724 N N . ALA A 1 94 ? -16.321 9.804 11.853 1.00 59.88 94 ALA A N 1
ATOM 725 C CA . ALA A 1 94 ? -17.213 8.734 12.278 1.00 59.88 94 ALA A CA 1
ATOM 726 C C . ALA A 1 94 ? -18.308 9.268 13.216 1.00 59.88 94 ALA A C 1
ATOM 728 O O . ALA A 1 94 ? -19.484 8.938 13.047 1.00 59.88 94 ALA A O 1
ATOM 729 N N . ALA A 1 95 ? -17.939 10.147 14.153 1.00 60.81 95 ALA A N 1
ATOM 730 C CA . ALA A 1 95 ? -18.884 10.803 15.052 1.00 60.81 95 ALA A CA 1
ATOM 731 C C . ALA A 1 95 ? -19.882 11.694 14.285 1.00 60.81 95 ALA A C 1
ATOM 733 O O . ALA A 1 95 ? -21.091 11.612 14.506 1.00 60.81 95 ALA A O 1
ATOM 734 N N . HIS A 1 96 ? -19.397 12.493 13.330 1.00 60.56 96 HIS A N 1
ATOM 735 C CA . HIS A 1 96 ? -20.240 13.368 12.515 1.00 60.56 96 HIS A CA 1
ATOM 736 C C . HIS A 1 96 ? -21.221 12.593 11.616 1.00 60.56 96 HIS A C 1
ATOM 738 O O . HIS A 1 96 ? -22.396 12.953 11.542 1.00 60.56 96 HIS A O 1
ATOM 744 N N . ARG A 1 97 ? -20.781 11.506 10.962 1.00 65.38 97 ARG A N 1
ATOM 745 C CA . ARG A 1 97 ? -21.662 10.656 10.136 1.00 65.38 97 ARG A CA 1
ATOM 746 C C . ARG A 1 97 ? -22.786 10.025 10.958 1.00 65.38 97 ARG A C 1
ATOM 748 O O . ARG A 1 97 ? -23.926 10.058 10.514 1.00 65.38 97 ARG A O 1
ATOM 755 N N . ARG A 1 98 ? -22.489 9.518 12.163 1.00 62.16 98 ARG A N 1
ATOM 756 C CA . ARG A 1 98 ? -23.511 8.960 13.070 1.00 62.16 98 ARG A CA 1
ATOM 757 C C . ARG A 1 98 ? -24.574 9.990 13.438 1.00 62.16 98 ARG A C 1
ATOM 759 O O . ARG A 1 98 ? -25.747 9.662 13.410 1.00 62.16 98 ARG A O 1
ATOM 766 N N . ARG A 1 99 ? -24.174 11.234 13.718 1.00 63.59 99 ARG A N 1
ATOM 767 C CA . ARG A 1 99 ? -25.112 12.310 14.071 1.00 63.59 99 ARG A CA 1
ATOM 768 C C . ARG A 1 99 ? -26.052 12.707 12.928 1.00 63.59 99 ARG A C 1
ATOM 770 O O . ARG A 1 99 ? -27.146 13.165 13.209 1.00 63.59 99 ARG A O 1
ATOM 777 N N . ARG A 1 100 ? -25.623 12.594 11.665 1.00 62.75 100 ARG A N 1
ATOM 778 C CA . ARG A 1 100 ? -26.463 12.926 10.494 1.00 62.75 100 ARG A CA 1
ATOM 779 C C . ARG A 1 100 ? -27.339 11.767 10.016 1.00 62.75 100 ARG A C 1
ATOM 781 O O . ARG A 1 100 ? -28.156 11.977 9.129 1.00 62.75 100 ARG A O 1
ATOM 788 N N . ALA A 1 101 ? -27.110 10.562 10.532 1.00 58.53 101 ALA A N 1
ATOM 789 C CA . ALA A 1 101 ? -27.915 9.381 10.234 1.00 58.53 101 ALA A CA 1
ATOM 790 C C . ALA A 1 101 ? -29.127 9.233 11.177 1.00 58.53 101 ALA A C 1
ATOM 792 O O . ALA A 1 101 ? -29.916 8.308 10.993 1.00 58.53 101 ALA A O 1
ATOM 793 N N . THR A 1 102 ? -29.254 10.124 12.164 1.00 48.62 102 THR A N 1
ATOM 794 C CA . THR A 1 102 ? -30.418 10.310 13.042 1.00 48.62 102 THR A CA 1
ATOM 795 C C . THR A 1 102 ? -31.189 11.551 12.628 1.00 48.62 102 THR A C 1
ATOM 797 O O . THR A 1 102 ? -32.430 11.510 12.739 1.00 48.62 102 THR A O 1
#

Sequence (102 aa):
MASLTIRPGSQVRLKGQDDHVPDFVVTRCDRDRCWIRQHDWAPDTELTVSFKQLLVPPEAGATLTLALAERVKASGLLAAHSDHRAGSNVIYMAAHRRRRAT

pLDDT: mean 71.25, std 17.72, range [32.94, 95.06]

Foldseek 3Di:
DDDPDQAQQAWKDFDVDDPVDDTWGWHDDDDQWTWTDDPPDDPPDTDIDGPVRIDRPQPDVLFDDPVVLVVLVVVVLQADDDPVSPPSRNSSVVSVVVVVVD